Protein AF-A0A959WI72-F1 (afdb_monomer_lite)

Secondary structure (DSSP, 8-state):
-HHHHHHHHHHHH-S-------GGGGS----HHHHHHH-EEEETT-B--HHHHHHHHHHTTPEE-SS---TTEEEEETTEEEEE-TT-SSEEEEEEETTEEEEEEEE-TTT--EEEE-SEEEE--S-S----GGGHHHHHHHHHHHHHHHHHHHHHTT-HHHHHHHHH-

Structure (mmCIF, N/CA/C/O backbone):
data_AF-A0A959WI72-F1
#
_entry.id   AF-A0A959WI72-F1
#
loop_
_atom_site.group_PDB
_atom_site.id
_atom_site.type_symbol
_atom_site.label_atom_id
_atom_site.label_alt_id
_atom_site.label_comp_id
_atom_site.label_asym_id
_atom_site.label_entity_id
_atom_site.label_seq_id
_atom_site.pdbx_PDB_ins_code
_atom_site.Cartn_x
_atom_site.Cartn_y
_atom_site.Cartn_z
_atom_site.occupancy
_atom_site.B_iso_or_equiv
_atom_site.auth_seq_id
_atom_site.auth_comp_id
_atom_site.auth_asym_id
_atom_site.auth_atom_id
_atom_site.pdbx_PDB_model_num
ATOM 1 N N . ASP A 1 1 ? -1.764 -10.131 6.347 1.00 75.44 1 ASP A N 1
ATOM 2 C CA . ASP A 1 1 ? -2.648 -9.363 5.434 1.00 75.44 1 ASP A CA 1
ATOM 3 C C . ASP A 1 1 ? -2.354 -9.402 3.939 1.00 75.44 1 ASP A C 1
ATOM 5 O O . ASP A 1 1 ? -3.241 -9.022 3.185 1.00 75.44 1 ASP A O 1
ATOM 9 N N . ARG A 1 2 ? -1.203 -9.896 3.453 1.00 88.56 2 ARG A N 1
ATOM 10 C CA . ARG A 1 2 ? -0.898 -9.929 2.003 1.00 88.56 2 ARG A CA 1
ATOM 11 C C . ARG A 1 2 ? -2.062 -10.399 1.118 1.00 88.56 2 ARG A C 1
ATOM 13 O O . ARG A 1 2 ? -2.427 -9.699 0.182 1.00 88.56 2 ARG A O 1
ATOM 20 N N . LEU A 1 3 ? -2.655 -11.556 1.430 1.00 90.56 3 LEU A N 1
ATOM 21 C CA . LEU A 1 3 ? -3.763 -12.120 0.647 1.00 90.56 3 LEU A CA 1
ATOM 22 C C . LEU A 1 3 ? -5.018 -11.231 0.668 1.00 90.56 3 LEU A C 1
ATOM 24 O O . LEU A 1 3 ? -5.752 -11.199 -0.312 1.00 90.56 3 LEU A O 1
ATOM 28 N N . ARG A 1 4 ? -5.241 -10.456 1.740 1.00 90.75 4 ARG A N 1
ATOM 29 C CA . ARG A 1 4 ? -6.338 -9.477 1.810 1.00 90.75 4 ARG A CA 1
ATOM 30 C C . ARG A 1 4 ? -6.076 -8.287 0.890 1.00 90.75 4 ARG A C 1
ATOM 32 O O . ARG A 1 4 ? -6.983 -7.884 0.173 1.00 90.75 4 ARG A O 1
ATOM 39 N N . HIS A 1 5 ? -4.847 -7.761 0.865 1.00 89.81 5 HIS A N 1
ATOM 40 C CA . HIS A 1 5 ? -4.475 -6.712 -0.093 1.00 89.81 5 HIS A CA 1
ATOM 41 C C . HIS A 1 5 ? -4.552 -7.214 -1.537 1.00 89.81 5 HIS A C 1
ATOM 43 O O . HIS A 1 5 ? -5.043 -6.500 -2.405 1.00 89.81 5 HIS A O 1
ATOM 49 N N . ALA A 1 6 ? -4.125 -8.454 -1.794 1.00 90.62 6 ALA A N 1
ATOM 50 C CA . ALA A 1 6 ? -4.224 -9.069 -3.115 1.00 90.62 6 ALA A CA 1
ATOM 51 C C . ALA A 1 6 ? -5.679 -9.224 -3.568 1.00 90.62 6 ALA A C 1
ATOM 53 O O . ALA A 1 6 ? -5.992 -8.919 -4.717 1.00 90.62 6 ALA A O 1
ATOM 54 N N . ALA A 1 7 ? -6.576 -9.631 -2.667 1.00 92.50 7 ALA A N 1
ATOM 55 C CA . ALA A 1 7 ? -8.002 -9.740 -2.952 1.00 92.50 7 ALA A CA 1
ATOM 56 C C . ALA A 1 7 ? -8.614 -8.384 -3.348 1.00 92.50 7 ALA A C 1
ATOM 58 O O . ALA A 1 7 ? -9.264 -8.288 -4.388 1.00 92.50 7 ALA A O 1
ATOM 59 N N . THR A 1 8 ? -8.360 -7.321 -2.574 1.00 91.50 8 THR A N 1
ATOM 60 C CA . THR A 1 8 ? -8.893 -5.980 -2.876 1.00 91.50 8 THR A CA 1
ATOM 61 C C . THR A 1 8 ? -8.280 -5.371 -4.134 1.00 91.50 8 THR A C 1
ATOM 63 O O . THR A 1 8 ? -9.008 -4.820 -4.954 1.00 91.50 8 THR A O 1
ATOM 66 N N . ALA A 1 9 ? -6.965 -5.508 -4.326 1.00 89.00 9 ALA A N 1
ATOM 67 C CA . ALA A 1 9 ? -6.284 -5.030 -5.528 1.00 89.00 9 ALA A CA 1
ATOM 68 C C . ALA A 1 9 ? -6.797 -5.744 -6.789 1.00 89.00 9 ALA A C 1
ATOM 70 O O . ALA A 1 9 ? -7.043 -5.099 -7.805 1.00 89.00 9 ALA A O 1
ATOM 71 N N . SER A 1 10 ? -7.021 -7.062 -6.713 1.00 91.44 10 SER A N 1
ATOM 72 C CA . SER A 1 10 ? -7.525 -7.849 -7.844 1.00 91.44 10 SER A CA 1
ATOM 73 C C . SER A 1 10 ? -8.934 -7.422 -8.249 1.00 91.44 10 SER A C 1
ATOM 75 O O . SER A 1 10 ? -9.172 -7.215 -9.435 1.00 91.44 10 SER A O 1
ATOM 77 N N . LEU A 1 11 ? -9.846 -7.234 -7.285 1.00 91.62 11 LEU A N 1
ATOM 78 C CA . LEU A 1 11 ? -11.222 -6.785 -7.553 1.00 91.62 11 LEU A CA 1
ATOM 79 C C . LEU A 1 11 ? -11.291 -5.443 -8.288 1.00 91.62 11 LEU A C 1
ATOM 81 O O . LEU A 1 11 ? -12.204 -5.226 -9.080 1.00 91.62 11 LEU A O 1
ATOM 85 N N . LEU A 1 12 ? -10.356 -4.535 -8.001 1.00 88.31 12 LEU A N 1
ATOM 86 C CA . LEU A 1 12 ? -10.312 -3.215 -8.631 1.00 88.31 12 LEU A CA 1
ATOM 87 C C . LEU A 1 12 ? -9.588 -3.232 -9.979 1.00 88.31 12 LEU A C 1
ATOM 89 O O . LEU A 1 12 ? -9.875 -2.399 -10.835 1.00 88.31 12 LEU A O 1
ATOM 93 N N . ALA A 1 13 ? -8.663 -4.171 -10.179 1.00 86.88 13 ALA A N 1
ATOM 94 C CA . ALA A 1 13 ? -7.886 -4.280 -11.407 1.00 86.88 13 ALA A CA 1
ATOM 95 C C . ALA A 1 13 ? -8.611 -5.050 -12.526 1.00 86.88 13 ALA A C 1
ATOM 97 O O . ALA A 1 13 ? -8.399 -4.748 -13.700 1.00 86.88 13 ALA A O 1
ATOM 98 N N . ARG A 1 14 ? -9.443 -6.052 -12.201 1.00 90.88 14 ARG A N 1
ATOM 99 C CA . ARG A 1 14 ? -10.082 -6.938 -13.194 1.00 90.88 14 ARG A CA 1
ATOM 100 C C . ARG A 1 14 ? -11.434 -7.480 -12.721 1.00 90.88 14 ARG A C 1
ATOM 102 O O . ARG A 1 14 ? -11.731 -7.489 -11.533 1.00 90.88 14 ARG A O 1
ATOM 109 N N . ARG A 1 15 ? -12.264 -7.945 -13.663 1.00 93.00 15 ARG A N 1
ATOM 110 C CA . ARG A 1 15 ? -13.633 -8.433 -13.378 1.00 93.00 15 ARG A CA 1
ATOM 111 C C . ARG A 1 15 ? -13.718 -9.925 -13.060 1.00 93.00 15 ARG A C 1
ATOM 113 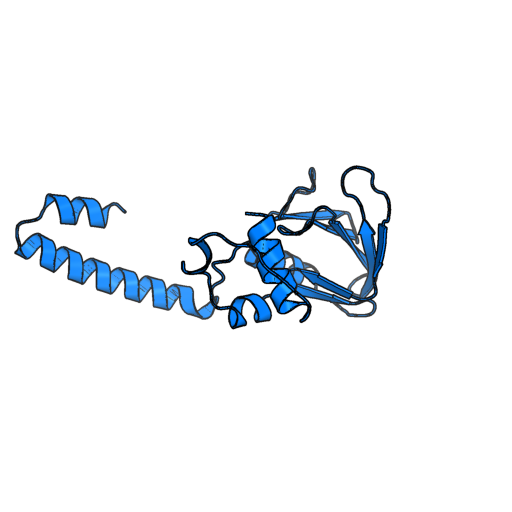O O . ARG A 1 15 ? -14.661 -10.365 -12.416 1.00 93.00 15 ARG A O 1
ATOM 120 N N . ASP A 1 16 ? -12.763 -10.707 -13.525 1.00 95.75 16 ASP A N 1
ATOM 121 C CA . ASP A 1 16 ? -12.698 -12.158 -13.390 1.00 95.75 16 ASP A CA 1
ATOM 122 C C . ASP A 1 16 ? -11.959 -12.561 -12.107 1.00 95.75 16 ASP A C 1
ATOM 124 O O . ASP A 1 16 ? -10.862 -13.115 -12.126 1.00 95.75 16 ASP A O 1
ATOM 128 N N . VAL A 1 17 ? -12.579 -12.242 -10.967 1.00 96.44 17 VAL A N 1
ATOM 129 C CA . VAL A 1 17 ? -12.034 -12.479 -9.624 1.00 96.44 17 VAL A CA 1
ATOM 130 C C . VAL A 1 17 ? -13.029 -13.276 -8.790 1.00 96.44 17 VAL A C 1
ATOM 132 O O . VAL A 1 17 ? -14.196 -12.908 -8.676 1.00 96.44 17 VAL A O 1
ATOM 135 N N . ILE A 1 18 ? -12.547 -14.344 -8.153 1.00 96.06 18 ILE A N 1
ATOM 136 C CA . ILE A 1 18 ? -13.283 -15.102 -7.137 1.00 96.06 18 ILE A CA 1
ATOM 137 C C . ILE A 1 18 ? -12.502 -14.996 -5.828 1.00 96.06 18 ILE A C 1
ATOM 139 O O . ILE A 1 18 ? -11.312 -15.306 -5.788 1.00 96.06 18 ILE A O 1
ATOM 143 N N . ILE A 1 19 ? -13.166 -14.570 -4.752 1.00 94.88 19 ILE A N 1
ATOM 144 C CA . ILE A 1 19 ? -12.571 -14.485 -3.414 1.00 94.88 19 ILE A CA 1
ATOM 145 C C . ILE A 1 19 ? -13.216 -15.532 -2.516 1.00 94.88 19 ILE A C 1
ATOM 147 O O . ILE A 1 19 ? -14.430 -15.539 -2.329 1.00 94.88 19 ILE A O 1
ATOM 151 N N . VAL A 1 20 ? -12.383 -16.370 -1.904 1.00 96.12 20 VAL A N 1
ATOM 152 C CA . VAL A 1 20 ? -12.782 -17.241 -0.796 1.00 96.12 20 VAL A CA 1
ATOM 153 C C . VAL A 1 20 ? -12.427 -16.527 0.503 1.00 96.12 20 VAL A C 1
ATOM 155 O O . VAL A 1 20 ? -11.257 -16.245 0.759 1.00 96.12 20 VAL A O 1
ATOM 158 N N . ALA A 1 21 ? -13.433 -16.207 1.313 1.00 94.06 21 ALA A N 1
ATOM 159 C CA . ALA A 1 21 ? -13.260 -15.476 2.562 1.00 94.06 21 ALA A CA 1
ATOM 160 C C . ALA A 1 21 ? -14.007 -16.155 3.713 1.00 94.06 21 ALA A C 1
ATO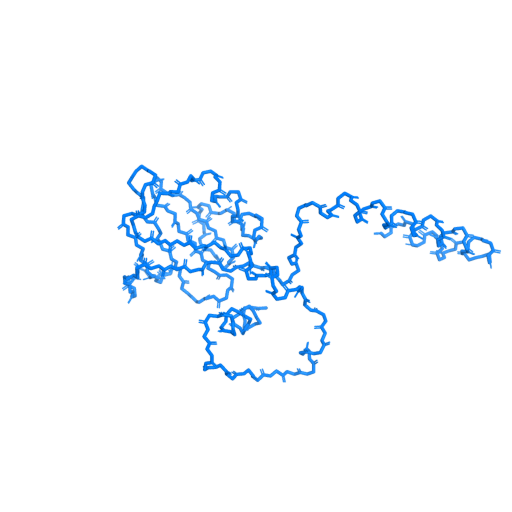M 162 O O . ALA A 1 21 ? -15.020 -16.822 3.512 1.00 94.06 21 ALA A O 1
ATOM 163 N N . SER A 1 22 ? -13.505 -15.957 4.931 1.00 94.06 22 SER A N 1
ATOM 164 C CA . SER A 1 22 ? -14.264 -16.244 6.147 1.00 94.06 22 SER A CA 1
ATOM 165 C C . SER A 1 22 ? -15.267 -15.117 6.421 1.00 94.06 22 SER A C 1
ATOM 167 O O . SER A 1 22 ? -15.333 -14.130 5.684 1.00 94.06 22 SER A O 1
ATOM 169 N N . VAL A 1 23 ? -15.984 -15.211 7.546 1.00 94.69 23 VAL A N 1
ATOM 170 C CA . VAL A 1 23 ? -16.880 -14.156 8.060 1.00 94.69 23 VAL A CA 1
ATOM 171 C C . VAL A 1 23 ? -16.183 -12.792 8.152 1.00 94.69 23 VAL A C 1
ATOM 173 O O . VAL A 1 23 ? -16.852 -11.768 8.172 1.00 94.69 23 VAL A O 1
ATOM 176 N N . SER A 1 24 ? -14.845 -12.728 8.114 1.00 88.88 24 SER A N 1
ATOM 177 C CA . SER A 1 24 ? -14.127 -11.457 8.128 1.00 88.88 24 SER A CA 1
ATOM 178 C C . SER A 1 24 ? -14.516 -10.477 7.012 1.00 88.88 24 SER A C 1
ATOM 180 O O . SER A 1 24 ? -14.226 -9.290 7.135 1.00 88.88 24 SER A O 1
ATOM 182 N N . CYS A 1 25 ? -15.131 -10.953 5.923 1.00 89.62 25 CYS A N 1
ATOM 183 C CA . CYS A 1 25 ? -15.563 -10.120 4.799 1.00 89.62 25 CYS A CA 1
ATOM 184 C C . CYS A 1 25 ? -16.706 -9.145 5.124 1.00 89.62 25 CYS A C 1
ATOM 186 O O . CYS A 1 25 ? -16.959 -8.253 4.322 1.00 89.62 25 CYS A O 1
ATOM 188 N N . ILE A 1 26 ? -17.372 -9.292 6.276 1.00 89.56 26 ILE A N 1
ATOM 189 C CA . ILE A 1 26 ? -18.426 -8.364 6.716 1.00 89.56 26 ILE A CA 1
ATOM 190 C C . ILE A 1 26 ? -17.897 -7.231 7.608 1.00 89.56 26 ILE A C 1
ATOM 192 O O . ILE A 1 26 ? -18.659 -6.333 7.957 1.00 89.56 26 ILE A O 1
ATOM 196 N N . TYR A 1 27 ? -16.620 -7.269 8.012 1.00 86.62 27 TYR A N 1
ATOM 197 C CA . TYR A 1 27 ? -16.025 -6.208 8.830 1.00 86.62 27 TYR A CA 1
ATOM 198 C C . TYR A 1 27 ? -15.524 -5.041 7.982 1.00 86.62 27 TYR A C 1
ATOM 200 O O . TYR A 1 27 ? -15.140 -5.204 6.823 1.00 86.62 27 TYR A O 1
ATOM 208 N N . GLY A 1 28 ? -15.502 -3.863 8.608 1.00 76.06 28 GLY A N 1
ATOM 209 C CA . GLY A 1 28 ? -15.146 -2.604 7.970 1.00 76.06 28 GLY A CA 1
ATOM 210 C C . GLY A 1 28 ? -13.754 -2.622 7.343 1.00 76.06 28 GLY A C 1
ATOM 211 O O . GLY A 1 28 ? -12.753 -2.893 8.003 1.00 76.06 28 GLY A O 1
ATOM 212 N N . ILE A 1 29 ? -13.716 -2.281 6.063 1.00 83.88 29 ILE A N 1
ATOM 213 C CA . ILE A 1 29 ? -12.536 -1.793 5.354 1.00 83.88 29 ILE A CA 1
ATOM 214 C C . ILE A 1 29 ? -12.836 -0.361 4.901 1.00 83.88 29 ILE A C 1
ATOM 216 O O . ILE A 1 29 ? -14.003 0.036 4.852 1.00 83.88 29 ILE A O 1
ATOM 220 N N . GLY A 1 30 ? -11.806 0.427 4.591 1.00 84.06 30 GLY A N 1
ATOM 221 C CA . GLY A 1 30 ? -11.992 1.782 4.076 1.00 84.06 30 GLY A CA 1
ATOM 222 C C . GLY A 1 30 ? -12.782 1.818 2.764 1.00 84.06 30 GLY A C 1
ATOM 223 O O . GLY A 1 30 ? -13.011 0.795 2.113 1.00 84.06 30 GLY A O 1
ATOM 224 N N . SER A 1 31 ? -13.197 3.022 2.367 1.00 87.38 31 SER A N 1
ATOM 225 C CA . SER A 1 31 ? -13.980 3.233 1.145 1.00 87.38 31 SER A CA 1
ATOM 226 C C . SER A 1 31 ? -13.257 2.670 -0.091 1.00 87.38 31 SER A C 1
ATOM 228 O O . SER A 1 31 ? -12.123 3.079 -0.365 1.00 87.38 31 SER A O 1
ATOM 230 N N . PRO A 1 32 ? -13.903 1.794 -0.889 1.00 86.94 32 PRO A N 1
ATOM 231 C CA . PRO A 1 32 ? -13.324 1.289 -2.133 1.00 86.94 32 PRO A CA 1
ATOM 232 C C . PRO A 1 32 ? -12.983 2.404 -3.125 1.00 86.94 32 PRO A C 1
ATOM 234 O O . PRO A 1 32 ? -11.961 2.330 -3.802 1.00 86.94 32 PRO A O 1
ATOM 237 N N . ALA A 1 33 ? -13.805 3.458 -3.174 1.00 87.31 33 ALA A N 1
ATOM 238 C CA . ALA A 1 33 ? -13.570 4.607 -4.043 1.00 87.31 33 ALA A CA 1
ATOM 239 C C . ALA A 1 33 ? -12.291 5.359 -3.644 1.00 87.31 33 ALA A C 1
ATOM 241 O O . ALA A 1 33 ? -11.480 5.674 -4.510 1.00 87.31 33 ALA A O 1
ATOM 242 N N . LEU A 1 34 ? -12.066 5.570 -2.341 1.00 85.69 34 LEU A N 1
ATOM 243 C CA . LEU A 1 34 ? -10.839 6.206 -1.845 1.00 85.69 34 LEU A CA 1
ATOM 244 C C . LEU A 1 34 ? -9.615 5.335 -2.097 1.00 85.69 34 LEU A C 1
ATOM 246 O O . LEU A 1 34 ? -8.598 5.818 -2.590 1.00 85.69 34 LEU A O 1
ATOM 250 N N . TYR A 1 35 ? -9.727 4.036 -1.817 1.00 88.56 35 TYR A N 1
ATOM 251 C CA . TYR A 1 35 ? -8.656 3.085 -2.094 1.00 88.56 35 TYR A CA 1
ATOM 252 C C . TYR A 1 35 ? -8.269 3.105 -3.580 1.00 88.56 35 TYR A C 1
ATOM 254 O O . TYR A 1 35 ? -7.083 3.074 -3.914 1.00 88.56 35 TYR A O 1
ATOM 262 N N . GLN A 1 36 ? -9.264 3.222 -4.467 1.00 87.44 36 GLN A N 1
ATOM 263 C CA . GLN A 1 36 ? -9.034 3.311 -5.900 1.00 87.44 36 GLN A CA 1
ATOM 264 C C . GLN A 1 36 ? -8.394 4.634 -6.326 1.00 87.44 36 GLN A C 1
ATOM 266 O O . GLN A 1 36 ? -7.440 4.629 -7.100 1.00 87.44 36 GLN A O 1
ATOM 271 N N . GLN A 1 37 ? -8.891 5.760 -5.819 1.00 87.88 37 GLN A N 1
ATOM 272 C CA . GLN A 1 37 ? -8.386 7.091 -6.162 1.00 87.88 37 GLN A CA 1
ATOM 273 C C . GLN A 1 37 ? -6.943 7.319 -5.707 1.00 87.88 37 GLN A C 1
ATOM 275 O O . GLN A 1 37 ? -6.199 8.048 -6.362 1.00 87.88 37 GLN A O 1
ATOM 280 N N . GLN A 1 38 ? -6.527 6.700 -4.601 1.00 87.94 38 GLN A N 1
ATOM 281 C CA . GLN A 1 38 ? -5.193 6.932 -4.057 1.00 87.94 38 GLN A CA 1
ATOM 282 C C . GLN A 1 38 ? -4.074 6.162 -4.765 1.00 87.94 38 GLN A C 1
ATOM 284 O O . GLN A 1 38 ? -2.908 6.517 -4.577 1.00 87.94 38 GLN A O 1
ATOM 289 N N . MET A 1 39 ? -4.380 5.167 -5.606 1.00 92.31 39 MET A N 1
ATOM 290 C CA . MET A 1 39 ? -3.349 4.372 -6.282 1.00 92.31 39 MET A CA 1
ATOM 291 C C . MET A 1 39 ? -2.321 5.245 -7.026 1.00 92.31 39 MET A C 1
ATOM 293 O O . MET A 1 39 ? -2.634 6.322 -7.550 1.00 92.31 39 MET A O 1
ATOM 297 N N . GLN A 1 40 ? -1.074 4.784 -7.093 1.00 95.62 40 GLN A N 1
ATOM 298 C CA . GLN A 1 40 ? -0.053 5.397 -7.937 1.00 95.62 40 GLN A CA 1
ATOM 299 C C . GLN A 1 40 ? 0.082 4.606 -9.235 1.00 95.62 40 GLN A C 1
ATOM 301 O O . GLN A 1 40 ? 0.568 3.479 -9.221 1.00 95.62 40 GLN A O 1
ATOM 306 N N . LEU A 1 41 ? -0.339 5.206 -10.347 1.00 95.88 41 LEU A N 1
ATOM 307 C CA . LEU A 1 41 ? -0.108 4.664 -11.681 1.00 95.88 41 LEU A CA 1
ATOM 308 C C . LEU A 1 41 ? 1.281 5.085 -12.172 1.00 95.88 41 LEU A C 1
ATOM 310 O O . LEU A 1 41 ? 1.660 6.248 -12.049 1.00 95.88 41 LEU A O 1
ATOM 314 N N . PHE A 1 42 ? 2.023 4.138 -12.725 1.00 97.62 42 PHE A N 1
ATOM 315 C CA . PHE A 1 42 ? 3.240 4.372 -13.490 1.00 97.62 42 PHE A CA 1
ATOM 316 C C . PHE A 1 42 ? 2.999 3.888 -14.910 1.00 97.62 42 PHE A C 1
ATOM 318 O O . PHE A 1 42 ? 2.444 2.803 -15.094 1.00 97.62 42 PHE A O 1
ATOM 325 N N . LYS A 1 43 ? 3.422 4.663 -15.904 1.00 98.25 43 LYS A N 1
ATOM 326 C CA . LYS A 1 43 ? 3.295 4.308 -17.314 1.00 98.25 43 LYS A CA 1
ATOM 327 C C . LYS A 1 43 ? 4.522 4.787 -18.077 1.00 98.25 43 LYS A C 1
ATOM 329 O O . LYS A 1 43 ? 4.986 5.901 -17.859 1.00 98.25 43 LYS A O 1
ATOM 334 N N . VAL A 1 44 ? 5.039 3.936 -18.955 1.00 98.31 44 VAL A N 1
ATOM 335 C CA . VAL A 1 44 ? 6.196 4.260 -19.797 1.00 98.31 44 VAL A CA 1
ATOM 336 C C . VAL A 1 44 ? 5.886 5.477 -20.682 1.00 98.31 44 VAL A C 1
ATOM 338 O O . VAL A 1 44 ? 4.789 5.579 -21.238 1.00 98.31 44 VAL A O 1
ATOM 341 N N . GLY A 1 45 ? 6.841 6.403 -20.777 1.00 97.88 45 GLY A N 1
ATOM 342 C CA . GLY A 1 45 ? 6.742 7.680 -21.491 1.00 97.88 45 GLY A CA 1
ATOM 343 C C . GLY A 1 45 ? 6.032 8.801 -20.721 1.00 97.88 45 GLY A C 1
ATOM 344 O O . GLY A 1 45 ? 5.890 9.909 -21.240 1.00 97.88 45 GLY A O 1
ATOM 345 N N . GLU A 1 46 ? 5.547 8.548 -19.500 1.00 97.62 46 GLU A N 1
ATOM 346 C CA . GLU A 1 46 ? 4.983 9.607 -18.659 1.00 97.62 46 GLU A CA 1
ATOM 347 C C . GLU A 1 46 ? 6.061 10.325 -17.847 1.00 97.62 46 GLU A C 1
ATOM 349 O O . GLU A 1 46 ? 7.034 9.728 -17.386 1.00 97.62 46 GLU A O 1
ATOM 354 N N . TRP A 1 47 ? 5.837 11.622 -17.638 1.00 97.19 47 TRP A N 1
ATOM 355 C CA . TRP A 1 47 ? 6.690 12.481 -16.828 1.00 97.19 47 TRP A CA 1
ATOM 356 C C . TRP A 1 47 ? 6.191 12.497 -15.386 1.00 97.19 47 TRP A C 1
ATOM 358 O O . TRP A 1 47 ? 5.012 12.759 -15.130 1.00 97.19 47 TRP A O 1
ATOM 368 N N . ILE A 1 48 ? 7.088 12.247 -14.438 1.00 96.00 48 ILE A N 1
ATOM 369 C CA . ILE A 1 48 ? 6.789 12.220 -13.011 1.00 96.00 48 ILE A CA 1
ATOM 370 C C . ILE A 1 48 ? 7.740 13.115 -12.221 1.00 96.00 48 ILE A C 1
ATOM 372 O O . ILE A 1 48 ? 8.940 13.157 -12.446 1.00 96.00 48 ILE A O 1
ATOM 376 N N . ASP A 1 49 ? 7.194 13.786 -11.211 1.00 96.00 49 ASP A N 1
ATOM 377 C CA . ASP A 1 49 ? 7.995 14.451 -10.185 1.00 96.00 49 ASP A CA 1
ATOM 378 C C . ASP A 1 49 ? 8.354 13.415 -9.117 1.00 96.00 49 ASP A C 1
ATOM 380 O O . ASP A 1 49 ? 7.489 12.942 -8.363 1.00 96.00 49 ASP A O 1
ATOM 384 N N . ARG A 1 50 ? 9.636 13.046 -9.070 1.00 92.50 50 ARG A N 1
ATOM 385 C CA . ARG A 1 50 ? 10.137 12.000 -8.176 1.00 92.50 50 ARG A CA 1
ATOM 386 C C . ARG A 1 50 ? 9.761 12.266 -6.721 1.00 92.50 50 ARG A C 1
ATOM 388 O O . ARG A 1 50 ? 9.234 11.378 -6.055 1.00 92.50 50 ARG A O 1
ATOM 395 N N . ASP A 1 51 ? 9.957 13.481 -6.224 1.00 93.94 51 ASP A N 1
ATOM 396 C CA . ASP A 1 51 ? 9.715 13.800 -4.815 1.00 93.94 51 ASP A CA 1
ATOM 397 C C . ASP A 1 51 ? 8.226 13.762 -4.466 1.00 93.94 51 ASP A C 1
ATOM 399 O O . ASP A 1 51 ? 7.851 13.423 -3.336 1.00 93.94 51 ASP A O 1
ATOM 403 N N . LYS A 1 52 ? 7.346 14.090 -5.419 1.00 95.56 52 LYS A N 1
ATOM 404 C CA . LYS A 1 52 ? 5.898 13.897 -5.250 1.00 95.56 52 LYS A CA 1
ATOM 405 C C . LYS A 1 52 ? 5.527 12.420 -5.207 1.00 95.56 52 LYS A C 1
ATOM 407 O O . LYS A 1 52 ? 4.708 12.043 -4.366 1.00 95.56 52 LYS A O 1
ATOM 412 N N . VAL A 1 53 ? 6.130 11.591 -6.057 1.00 96.50 53 VAL A N 1
ATOM 413 C CA . VAL A 1 53 ? 5.893 10.141 -6.063 1.00 96.50 53 VAL A CA 1
ATOM 414 C C . VAL A 1 53 ? 6.348 9.505 -4.753 1.00 96.50 53 VAL A C 1
ATOM 416 O O . VAL A 1 53 ? 5.565 8.784 -4.139 1.00 96.50 53 VAL A O 1
ATOM 419 N N . LEU A 1 54 ? 7.553 9.814 -4.266 1.00 95.88 54 LEU A N 1
ATOM 420 C CA . LEU A 1 54 ? 8.058 9.256 -3.005 1.00 95.88 54 LEU A CA 1
ATOM 421 C C . LEU A 1 54 ? 7.165 9.646 -1.819 1.00 95.88 54 LEU A C 1
ATOM 423 O O . LEU A 1 54 ? 6.788 8.789 -1.021 1.00 95.88 54 LEU A O 1
ATOM 427 N N . ARG A 1 55 ? 6.749 10.918 -1.736 1.00 94.81 55 ARG A N 1
ATOM 428 C CA . ARG A 1 55 ? 5.780 11.368 -0.722 1.00 94.81 55 ARG A CA 1
ATOM 429 C C . ARG A 1 55 ? 4.451 10.632 -0.840 1.00 94.81 55 ARG A C 1
ATOM 431 O O . ARG A 1 55 ? 3.880 10.243 0.174 1.00 94.81 55 ARG A O 1
ATOM 438 N N . LYS A 1 56 ? 3.964 10.401 -2.062 1.00 94.62 56 LYS A N 1
ATOM 439 C CA . LYS A 1 56 ? 2.733 9.637 -2.279 1.00 94.62 56 LYS A CA 1
ATOM 440 C C . LYS A 1 56 ? 2.873 8.179 -1.844 1.00 94.62 56 LYS A C 1
ATOM 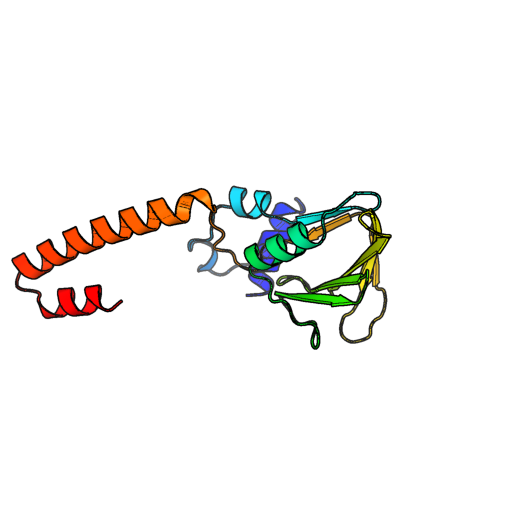442 O O . LYS A 1 56 ? 1.953 7.677 -1.215 1.00 94.62 56 LYS A O 1
ATOM 447 N N . LEU A 1 57 ? 4.002 7.520 -2.100 1.00 96.00 57 LEU A N 1
ATOM 448 C CA . LEU A 1 57 ? 4.246 6.153 -1.624 1.00 96.00 57 LEU A CA 1
ATOM 449 C C . LEU A 1 57 ? 4.227 6.070 -0.091 1.00 96.00 57 LEU A C 1
ATOM 451 O O . LEU A 1 57 ? 3.596 5.170 0.457 1.00 96.00 57 LEU A O 1
ATOM 455 N N . VAL A 1 58 ? 4.819 7.047 0.604 1.00 94.38 58 VAL A N 1
ATOM 456 C CA . VAL A 1 58 ? 4.735 7.135 2.073 1.00 94.38 58 VAL A CA 1
ATOM 457 C C . VAL A 1 58 ? 3.287 7.303 2.541 1.00 94.38 58 VAL A C 1
ATOM 459 O O . VAL A 1 58 ? 2.855 6.605 3.454 1.00 94.38 58 VAL A O 1
ATOM 462 N N . ARG A 1 59 ? 2.490 8.155 1.880 1.00 90.31 59 ARG A N 1
ATOM 463 C CA . ARG A 1 59 ? 1.047 8.286 2.181 1.00 90.31 59 ARG A CA 1
ATOM 464 C C . ARG A 1 59 ? 0.269 6.998 1.947 1.00 90.31 59 ARG A C 1
ATOM 466 O O . ARG A 1 59 ? -0.651 6.685 2.693 1.00 90.31 59 ARG A O 1
ATOM 473 N N . LEU A 1 60 ? 0.683 6.216 0.955 1.00 93.06 60 LEU A N 1
ATOM 474 C CA . LEU A 1 60 ? 0.169 4.875 0.696 1.00 93.06 60 LEU A CA 1
ATOM 475 C C . LEU A 1 60 ? 0.636 3.834 1.727 1.00 93.06 60 LEU A C 1
ATOM 477 O O . LEU A 1 60 ? 0.367 2.652 1.525 1.00 93.06 60 LEU A O 1
ATOM 481 N N . GLN A 1 61 ? 1.279 4.253 2.823 1.00 94.00 61 GLN A N 1
ATOM 482 C CA . GLN A 1 61 ? 1.821 3.416 3.896 1.00 94.00 61 GLN A CA 1
ATOM 483 C C . GLN A 1 61 ? 2.964 2.500 3.447 1.00 94.00 61 GLN A C 1
ATOM 485 O O . GLN A 1 61 ? 3.156 1.424 4.010 1.00 94.00 61 GLN A O 1
ATOM 490 N N . TYR A 1 62 ? 3.723 2.915 2.429 1.00 96.62 62 TYR A N 1
ATOM 491 C CA . TYR A 1 62 ? 4.972 2.245 2.095 1.00 96.62 62 TYR A CA 1
ATOM 492 C C . TYR A 1 62 ? 6.144 2.842 2.869 1.00 96.62 62 TYR A C 1
ATOM 494 O O . TYR A 1 62 ? 6.282 4.060 2.987 1.00 96.62 62 TYR A O 1
ATOM 502 N N . GLU A 1 63 ? 7.033 1.973 3.332 1.00 96.81 63 GLU A N 1
ATOM 503 C CA . GLU A 1 63 ? 8.260 2.369 4.015 1.00 96.81 63 GLU A CA 1
ATOM 504 C C . GLU A 1 63 ? 9.406 2.551 3.014 1.00 96.81 63 GLU A C 1
ATOM 506 O O . GLU A 1 63 ? 9.608 1.731 2.118 1.00 96.81 63 GLU A O 1
ATOM 511 N N . ARG A 1 64 ? 10.207 3.606 3.170 1.00 96.94 64 ARG A N 1
ATOM 512 C CA . ARG A 1 64 ? 11.458 3.721 2.418 1.00 96.94 64 ARG A CA 1
ATOM 513 C C . ARG A 1 64 ? 12.545 2.906 3.110 1.00 96.94 64 ARG A C 1
ATOM 515 O O . ARG A 1 64 ? 12.916 3.224 4.235 1.00 96.94 64 ARG A O 1
ATOM 522 N N . ASN A 1 65 ? 13.111 1.924 2.418 1.00 95.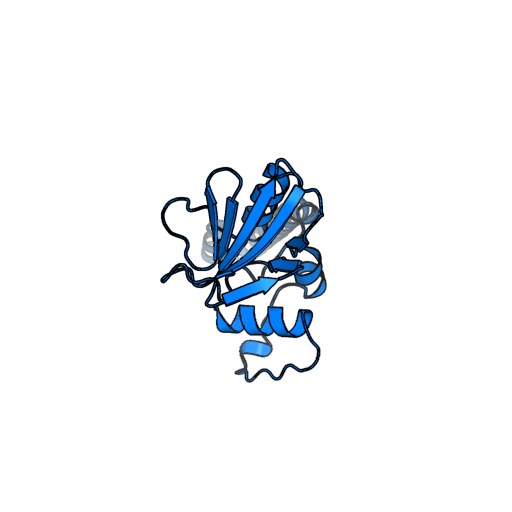50 65 ASN A N 1
ATOM 523 C CA . ASN A 1 65 ? 14.229 1.137 2.926 1.00 95.50 65 ASN A CA 1
ATOM 524 C C . ASN A 1 65 ? 15.260 0.880 1.824 1.00 95.50 65 ASN A C 1
ATOM 526 O O . ASN A 1 65 ? 15.140 -0.057 1.037 1.00 95.50 65 ASN A O 1
ATOM 530 N N . ASP A 1 66 ? 16.304 1.710 1.791 1.00 92.62 66 ASP A N 1
ATOM 531 C CA . ASP A 1 66 ? 17.307 1.669 0.723 1.00 92.62 66 ASP A CA 1
ATOM 532 C C . ASP A 1 66 ? 18.201 0.407 0.770 1.00 92.62 66 ASP A C 1
ATOM 534 O O . ASP A 1 66 ? 18.804 0.029 -0.240 1.00 92.62 66 ASP A O 1
ATOM 538 N N . THR A 1 67 ? 18.223 -0.299 1.907 1.00 89.88 67 THR A N 1
ATOM 539 C CA . THR A 1 67 ? 19.018 -1.517 2.121 1.00 89.88 67 THR A CA 1
ATOM 540 C C . THR A 1 67 ? 18.251 -2.771 1.706 1.00 89.88 67 THR A C 1
ATOM 542 O O . THR A 1 67 ? 18.728 -3.553 0.880 1.00 89.88 67 THR A O 1
ATOM 545 N N . VAL A 1 68 ? 17.049 -2.964 2.256 1.00 89.38 68 VAL A N 1
ATOM 546 C CA . VAL A 1 68 ? 16.245 -4.180 2.087 1.00 89.38 68 VAL A CA 1
ATOM 547 C C . VAL A 1 68 ? 14.918 -3.835 1.424 1.00 89.38 68 VAL A C 1
ATOM 549 O O . VAL A 1 68 ? 14.092 -3.118 1.984 1.00 89.38 68 VAL A O 1
ATOM 552 N N . LEU A 1 69 ? 14.694 -4.409 0.242 1.00 93.56 69 LEU A N 1
ATOM 553 C CA . LEU A 1 69 ? 13.414 -4.316 -0.448 1.00 93.56 69 LEU A CA 1
ATOM 554 C C . LEU A 1 69 ? 12.493 -5.432 0.061 1.00 93.56 69 LEU A C 1
ATOM 556 O O . LEU A 1 69 ? 12.605 -6.585 -0.348 1.00 93.56 69 LEU A O 1
ATOM 560 N N . SER A 1 70 ? 11.625 -5.089 1.005 1.00 93.19 70 SER A N 1
ATOM 561 C CA . SER A 1 70 ? 10.674 -5.986 1.653 1.00 93.19 70 SER A CA 1
ATOM 562 C C . SER A 1 70 ? 9.243 -5.598 1.286 1.00 93.19 70 SER A C 1
ATOM 564 O O . SER A 1 70 ? 8.974 -4.562 0.687 1.00 93.19 70 SER A O 1
ATOM 566 N N . ARG A 1 71 ? 8.286 -6.462 1.613 1.00 93.25 71 ARG A N 1
ATOM 567 C CA . ARG A 1 71 ? 6.865 -6.220 1.344 1.00 93.25 71 ARG A CA 1
ATOM 568 C C . ARG A 1 71 ? 6.397 -4.889 1.932 1.00 93.25 71 ARG A C 1
ATOM 570 O O . ARG A 1 71 ? 6.512 -4.691 3.134 1.00 93.25 71 ARG A O 1
ATOM 577 N N . GLY A 1 72 ? 5.768 -4.054 1.105 1.00 95.56 72 GLY A N 1
ATOM 578 C CA . GLY A 1 72 ? 5.294 -2.742 1.538 1.00 95.56 72 GLY A CA 1
ATOM 579 C C . GLY A 1 72 ? 6.421 -1.720 1.677 1.00 95.56 72 GLY A C 1
ATOM 580 O O . GLY A 1 72 ? 6.225 -0.707 2.338 1.00 95.56 72 GLY A O 1
ATOM 581 N N . SER A 1 73 ? 7.584 -1.960 1.066 1.00 97.06 73 SER A N 1
ATOM 582 C CA . SER A 1 73 ? 8.675 -0.993 1.030 1.00 97.06 73 SER A CA 1
ATOM 583 C C . SER A 1 73 ? 9.056 -0.592 -0.394 1.00 97.06 73 SER A C 1
ATOM 585 O O . SER A 1 73 ? 8.700 -1.246 -1.380 1.00 97.06 73 SER A O 1
ATOM 587 N N . PHE A 1 74 ? 9.762 0.526 -0.504 1.00 98.19 74 PHE A N 1
ATOM 588 C CA . PHE A 1 74 ? 10.411 0.966 -1.731 1.00 98.19 74 PHE A CA 1
ATOM 589 C C . PHE A 1 74 ? 11.832 1.446 -1.441 1.00 98.19 74 PHE A C 1
ATOM 591 O O . PHE A 1 74 ? 12.174 1.796 -0.308 1.00 98.19 74 PHE A O 1
ATOM 598 N N . ARG A 1 75 ? 12.658 1.501 -2.483 1.00 96.50 75 ARG A N 1
ATOM 599 C CA . ARG A 1 75 ? 14.006 2.071 -2.428 1.00 96.50 75 ARG A CA 1
ATOM 600 C C . ARG A 1 75 ? 14.351 2.850 -3.675 1.00 96.50 75 ARG A C 1
ATOM 602 O O . ARG A 1 75 ? 13.820 2.577 -4.750 1.00 96.50 75 ARG A O 1
ATOM 609 N N . VAL A 1 76 ? 15.289 3.778 -3.524 1.00 95.69 76 VAL A N 1
ATOM 610 C CA . VAL A 1 76 ? 15.783 4.605 -4.628 1.00 95.69 76 VAL A CA 1
ATOM 611 C C . VAL A 1 76 ? 17.276 4.374 -4.814 1.00 95.69 76 VAL A C 1
ATOM 613 O O . VAL A 1 76 ? 18.055 4.482 -3.869 1.00 95.69 76 VAL A O 1
ATOM 616 N N . LYS A 1 77 ? 17.685 4.070 -6.046 1.00 93.19 77 LYS A N 1
ATOM 617 C CA . LYS A 1 77 ? 19.086 3.904 -6.446 1.00 93.19 77 LYS A CA 1
ATOM 618 C C . LYS A 1 77 ? 19.346 4.713 -7.714 1.00 93.19 77 LYS A C 1
ATOM 620 O O . LYS A 1 77 ? 19.090 4.240 -8.815 1.00 93.19 77 LYS A O 1
ATOM 625 N N . GLY A 1 78 ? 19.840 5.940 -7.553 1.00 93.06 78 GLY A N 1
ATOM 626 C CA . GLY A 1 78 ? 20.026 6.863 -8.676 1.00 93.06 78 GLY A CA 1
ATOM 627 C C . GLY A 1 78 ? 18.689 7.195 -9.343 1.00 93.06 78 GLY A C 1
ATOM 628 O O . GLY A 1 78 ? 17.803 7.759 -8.699 1.00 93.06 78 GLY A O 1
ATOM 629 N N . GLU A 1 79 ? 18.549 6.816 -10.611 1.00 95.19 79 GLU A N 1
ATOM 630 C CA . GLU A 1 79 ? 17.336 7.011 -11.420 1.00 95.19 79 GLU A CA 1
ATOM 631 C C . GLU A 1 79 ? 16.373 5.814 -11.366 1.00 95.19 79 GLU A C 1
ATOM 633 O O . GLU A 1 79 ? 15.366 5.768 -12.065 1.00 95.19 79 GLU A O 1
ATOM 638 N N . VAL A 1 80 ? 16.662 4.835 -10.508 1.00 96.44 80 VAL A N 1
ATOM 639 C CA . VAL A 1 80 ? 15.849 3.633 -10.355 1.00 96.44 80 VAL A CA 1
ATOM 640 C C . VAL A 1 80 ? 15.033 3.707 -9.070 1.00 96.44 80 VAL A C 1
ATOM 642 O O . VAL A 1 80 ? 15.586 3.815 -7.971 1.00 96.44 80 VAL A O 1
ATOM 645 N N . LEU A 1 81 ? 13.715 3.588 -9.205 1.00 97.69 81 LEU A N 1
ATOM 646 C CA . LEU A 1 81 ? 12.774 3.401 -8.105 1.00 97.69 81 LEU A CA 1
ATOM 647 C C . LEU A 1 81 ? 12.300 1.947 -8.103 1.00 97.69 81 LEU A C 1
ATOM 649 O O . LEU A 1 81 ? 11.634 1.500 -9.032 1.00 97.69 81 LEU A O 1
ATOM 653 N N . GLU A 1 82 ? 12.618 1.202 -7.050 1.00 98.00 82 GLU A N 1
ATOM 654 C CA . GLU A 1 82 ? 12.113 -0.159 -6.867 1.00 98.00 82 GLU A CA 1
ATOM 655 C C . GLU A 1 82 ? 11.049 -0.182 -5.778 1.00 98.00 82 GLU A C 1
ATOM 657 O O . GLU A 1 82 ? 11.256 0.353 -4.690 1.00 98.00 82 GLU A O 1
ATOM 662 N N . ILE A 1 83 ? 9.918 -0.819 -6.064 1.00 98.31 83 ILE A N 1
ATOM 663 C CA . ILE A 1 83 ? 8.750 -0.870 -5.187 1.00 98.31 83 ILE A CA 1
ATOM 664 C C . ILE A 1 83 ? 8.344 -2.329 -5.025 1.00 98.31 83 ILE A C 1
ATOM 666 O O . ILE A 1 83 ? 8.146 -3.032 -6.016 1.00 98.31 83 ILE A O 1
ATOM 670 N N . MET A 1 84 ? 8.177 -2.777 -3.784 1.00 97.31 84 MET A N 1
ATOM 671 C CA . MET A 1 84 ? 7.659 -4.102 -3.463 1.00 97.31 84 MET A CA 1
ATOM 672 C C . MET A 1 84 ? 6.236 -3.973 -2.910 1.00 97.31 84 MET A C 1
ATOM 674 O O . MET A 1 84 ? 6.054 -3.637 -1.734 1.00 97.31 84 MET A O 1
ATOM 678 N N . PRO A 1 85 ? 5.202 -4.238 -3.730 1.00 96.31 85 PRO A N 1
ATOM 679 C CA . PRO A 1 85 ? 3.817 -4.072 -3.317 1.00 96.31 85 PRO A CA 1
ATOM 680 C C . PRO A 1 85 ? 3.451 -4.913 -2.092 1.00 96.31 85 PRO A C 1
ATOM 682 O O . PRO A 1 85 ? 3.890 -6.057 -1.941 1.00 96.31 85 PRO A O 1
ATOM 685 N N . SER A 1 86 ? 2.569 -4.394 -1.235 1.00 93.00 86 SER A N 1
ATOM 686 C CA . SER A 1 86 ? 2.102 -5.136 -0.051 1.00 93.00 86 SER A CA 1
ATOM 687 C C . SER A 1 86 ? 1.380 -6.448 -0.418 1.00 93.00 86 SER A C 1
ATOM 689 O O . SER A 1 86 ? 1.439 -7.432 0.327 1.00 93.00 86 SER A O 1
ATOM 691 N N . TYR A 1 87 ? 0.755 -6.485 -1.598 1.00 88.94 87 TYR A N 1
ATOM 692 C CA . TYR A 1 87 ? -0.064 -7.579 -2.126 1.00 88.94 87 TYR A CA 1
ATOM 693 C C . TYR A 1 87 ? 0.680 -8.590 -3.013 1.00 88.94 87 TYR A C 1
ATOM 695 O O . TYR A 1 87 ? 0.175 -9.696 -3.200 1.00 88.94 87 TYR A O 1
ATOM 703 N N . ALA A 1 88 ? 1.857 -8.256 -3.546 1.00 88.31 88 ALA A N 1
ATOM 704 C CA . ALA A 1 88 ? 2.551 -9.069 -4.553 1.00 88.31 88 ALA A CA 1
ATOM 705 C C . ALA A 1 88 ? 3.680 -9.927 -3.953 1.00 88.31 88 ALA A C 1
ATOM 707 O O . ALA A 1 88 ? 4.129 -9.691 -2.834 1.00 88.31 88 ALA A O 1
ATOM 708 N N . GLU A 1 89 ? 4.140 -10.954 -4.665 1.00 88.38 89 GLU A N 1
ATOM 709 C CA . GLU A 1 89 ? 5.330 -11.744 -4.272 1.00 88.38 89 GLU A CA 1
ATOM 710 C C . GLU A 1 89 ? 6.620 -11.248 -4.931 1.00 88.38 89 GLU A C 1
ATOM 712 O O . GLU A 1 89 ? 7.712 -11.612 -4.516 1.00 88.38 89 GLU A O 1
ATOM 717 N N . SER A 1 90 ? 6.469 -10.353 -5.893 1.00 93.50 90 SER A N 1
ATOM 718 C CA . SER A 1 90 ? 7.489 -9.798 -6.773 1.00 93.50 90 SER A CA 1
ATOM 719 C C . SER A 1 90 ? 7.436 -8.270 -6.747 1.00 93.50 90 SER A C 1
ATOM 721 O O . SER A 1 90 ? 6.412 -7.690 -6.371 1.00 93.50 90 SER A O 1
ATOM 723 N N . ALA A 1 91 ? 8.500 -7.623 -7.208 1.00 97.25 91 ALA A N 1
ATOM 724 C CA . ALA A 1 91 ? 8.654 -6.176 -7.181 1.00 97.25 91 ALA A CA 1
ATOM 725 C C . ALA A 1 91 ? 8.565 -5.556 -8.582 1.00 97.25 91 ALA A C 1
ATOM 727 O O . ALA A 1 91 ? 8.625 -6.242 -9.602 1.00 97.25 91 ALA A O 1
ATOM 728 N N . PHE A 1 92 ? 8.433 -4.233 -8.618 1.00 98.19 92 PHE A N 1
ATOM 729 C CA . PHE A 1 92 ? 8.498 -3.440 -9.838 1.00 98.19 92 PHE A CA 1
ATOM 730 C C . PHE A 1 92 ? 9.673 -2.474 -9.764 1.00 98.19 92 PHE A C 1
ATOM 732 O O . PHE A 1 92 ? 9.892 -1.828 -8.738 1.00 98.19 92 PHE A O 1
ATOM 739 N N . ARG A 1 93 ? 10.427 -2.380 -10.855 1.00 97.81 93 ARG A N 1
ATOM 740 C CA . ARG A 1 93 ? 11.532 -1.449 -11.052 1.00 97.81 93 ARG A CA 1
ATOM 741 C C . ARG A 1 93 ? 11.103 -0.413 -12.082 1.00 97.81 93 ARG A C 1
ATOM 743 O O . ARG A 1 93 ? 10.917 -0.755 -13.244 1.00 97.81 93 ARG A O 1
ATOM 750 N N . ILE A 1 94 ? 10.955 0.829 -11.644 1.00 98.31 94 ILE A N 1
ATOM 751 C CA . ILE A 1 94 ? 10.665 1.989 -12.484 1.00 98.31 94 ILE A CA 1
ATOM 752 C C . ILE A 1 94 ? 12.001 2.668 -12.787 1.00 98.31 94 ILE A C 1
ATOM 754 O O . ILE A 1 94 ? 12.685 3.114 -11.863 1.00 98.31 94 ILE A O 1
ATOM 758 N N . MET A 1 95 ? 12.394 2.703 -14.056 1.00 98.06 95 MET A N 1
ATOM 759 C CA . MET A 1 95 ? 13.616 3.369 -14.508 1.00 98.06 95 MET A CA 1
ATOM 760 C C . MET A 1 95 ? 13.257 4.726 -15.090 1.00 98.06 95 MET A C 1
ATOM 762 O O . MET A 1 95 ? 12.333 4.830 -15.900 1.00 98.06 95 MET A O 1
ATOM 766 N N . LEU A 1 96 ? 13.961 5.752 -14.629 1.00 97.19 96 LEU A N 1
ATOM 767 C CA . LEU A 1 96 ? 13.749 7.130 -15.035 1.00 97.19 96 LEU A CA 1
ATOM 768 C C . LEU A 1 96 ? 14.921 7.612 -15.886 1.00 97.19 96 LEU A C 1
ATOM 770 O O . LEU A 1 96 ? 16.060 7.235 -15.632 1.00 97.19 96 LEU A O 1
ATOM 774 N N . PHE A 1 97 ? 14.636 8.492 -16.837 1.00 95.88 97 PHE A N 1
ATOM 775 C CA . PHE A 1 97 ? 15.629 9.322 -17.504 1.00 95.88 97 PHE A CA 1
ATOM 776 C C . PHE A 1 97 ? 15.283 10.782 -17.209 1.00 95.88 97 PHE A C 1
ATOM 778 O O . PHE A 1 97 ? 14.347 11.351 -17.778 1.00 95.88 97 PHE A O 1
ATOM 785 N N . GLY A 1 98 ? 15.972 11.375 -16.231 1.00 93.50 98 GLY A N 1
ATOM 786 C CA . GLY A 1 98 ? 15.495 12.606 -15.602 1.00 93.50 98 GLY A CA 1
ATOM 787 C C . GLY A 1 98 ? 14.135 12.394 -14.924 1.00 93.50 98 GLY A C 1
ATOM 788 O O . GLY A 1 98 ? 14.046 11.668 -13.934 1.00 93.50 98 GLY A O 1
ATOM 789 N N . ASP A 1 99 ? 13.089 13.016 -15.472 1.00 94.69 99 ASP A N 1
ATOM 790 C CA . ASP A 1 99 ? 11.712 12.936 -14.962 1.00 94.69 99 ASP A CA 1
ATOM 791 C C . ASP A 1 99 ? 10.801 12.032 -15.820 1.00 94.69 99 ASP A C 1
ATOM 793 O O . ASP A 1 99 ? 9.634 11.847 -15.483 1.00 94.69 99 ASP A O 1
ATOM 797 N N . GLU A 1 100 ? 11.295 11.450 -16.917 1.00 97.69 100 GLU A N 1
ATOM 798 C CA . GLU A 1 100 ? 10.515 10.561 -17.790 1.00 97.69 100 GLU A CA 1
ATOM 799 C C . GLU A 1 100 ? 10.675 9.091 -17.379 1.00 97.69 100 GLU A C 1
ATOM 801 O O . GLU A 1 100 ? 11.785 8.629 -17.122 1.00 97.69 100 GLU A O 1
ATOM 806 N N . ILE A 1 101 ? 9.574 8.332 -17.336 1.00 98.38 101 ILE A N 1
ATOM 807 C CA . ILE A 1 101 ? 9.610 6.880 -17.121 1.00 98.38 101 ILE A CA 1
ATOM 808 C C . ILE A 1 101 ? 10.034 6.188 -18.420 1.00 98.38 101 ILE A C 1
ATOM 810 O O . ILE A 1 101 ? 9.223 6.025 -19.330 1.00 98.38 101 ILE A O 1
ATOM 814 N N . GLU A 1 102 ? 11.278 5.724 -18.482 1.00 98.06 102 GLU A N 1
ATOM 815 C CA . GLU A 1 102 ? 11.837 5.056 -19.662 1.00 98.06 102 GLU A CA 1
ATOM 816 C C . GLU A 1 102 ? 11.372 3.598 -19.766 1.00 98.06 102 GLU A C 1
ATOM 818 O O . GLU A 1 102 ? 11.023 3.122 -20.845 1.00 98.06 102 GLU A O 1
ATOM 823 N N . ALA A 1 103 ? 11.331 2.882 -18.640 1.00 98.06 103 ALA A N 1
ATOM 824 C CA . ALA A 1 103 ? 10.956 1.473 -18.622 1.00 98.06 103 ALA A CA 1
ATOM 825 C C . ALA A 1 103 ? 10.450 1.014 -17.249 1.00 98.06 103 ALA A C 1
ATOM 827 O O . ALA A 1 103 ? 10.791 1.573 -16.200 1.00 98.06 103 ALA A O 1
ATOM 828 N N . ILE A 1 104 ? 9.628 -0.038 -17.261 1.00 98.56 104 ILE A N 1
ATOM 829 C CA . ILE A 1 104 ? 9.070 -0.664 -16.062 1.00 98.56 104 ILE A CA 1
ATOM 830 C C . ILE A 1 104 ? 9.302 -2.172 -16.144 1.00 98.56 104 ILE A C 1
ATOM 832 O O . ILE A 1 104 ? 8.728 -2.851 -16.994 1.00 98.56 104 ILE A O 1
ATOM 836 N N . HIS A 1 105 ? 10.112 -2.706 -15.231 1.00 98.31 105 HIS A N 1
ATOM 837 C CA . HIS A 1 105 ? 10.370 -4.144 -15.142 1.00 98.31 105 HIS A CA 1
ATOM 838 C C . HIS A 1 105 ? 9.658 -4.744 -13.938 1.00 98.31 105 HIS A C 1
ATOM 840 O O . HIS A 1 105 ? 9.781 -4.260 -12.811 1.00 98.31 105 HIS A O 1
ATOM 846 N N . HIS A 1 106 ? 8.951 -5.838 -14.168 1.00 97.69 106 HIS A N 1
ATOM 847 C CA . HIS A 1 106 ? 8.475 -6.738 -13.131 1.00 97.69 106 HIS A CA 1
ATOM 848 C C . HIS A 1 106 ? 9.589 -7.744 -12.841 1.00 97.69 106 HIS A C 1
ATOM 850 O O . HIS A 1 106 ? 10.100 -8.376 -13.760 1.00 97.69 106 HIS A O 1
ATOM 856 N N . PHE A 1 107 ? 10.024 -7.861 -11.587 1.00 97.19 107 PHE A N 1
ATOM 857 C CA . PHE A 1 107 ? 11.204 -8.660 -11.249 1.00 97.19 107 PHE A CA 1
ATOM 858 C C . PHE A 1 107 ? 11.069 -9.380 -9.904 1.00 97.19 107 PHE A C 1
ATOM 860 O O . PHE A 1 107 ? 10.300 -8.972 -9.024 1.00 97.19 107 PHE A O 1
ATOM 867 N N . ASP A 1 108 ? 11.834 -10.454 -9.734 1.00 95.19 108 ASP A N 1
ATOM 868 C CA . ASP A 1 108 ? 11.964 -11.158 -8.462 1.00 95.19 108 ASP A CA 1
ATOM 869 C C . ASP A 1 108 ? 12.965 -10.409 -7.550 1.00 95.19 108 ASP A C 1
ATOM 871 O O . ASP A 1 108 ? 14.132 -10.241 -7.915 1.00 95.19 108 ASP A O 1
ATOM 875 N N . PRO A 1 109 ? 12.554 -9.935 -6.357 1.00 92.00 109 PRO A N 1
ATOM 876 C CA . PRO A 1 109 ? 13.420 -9.152 -5.475 1.00 92.00 109 PRO A CA 1
ATOM 877 C C . PRO A 1 109 ? 14.526 -9.971 -4.788 1.00 92.00 109 PRO A C 1
ATOM 879 O O . PRO A 1 109 ? 15.462 -9.372 -4.253 1.00 92.00 109 PRO A O 1
ATOM 882 N N . LEU A 1 110 ? 14.422 -11.304 -4.767 1.00 90.38 110 LEU A N 1
ATOM 883 C CA . LEU A 1 110 ? 15.404 -12.218 -4.182 1.00 90.38 110 LEU A CA 1
ATOM 884 C C . LEU A 1 110 ? 16.479 -12.603 -5.199 1.00 90.38 110 LEU A C 1
ATOM 886 O O . LEU A 1 110 ? 17.664 -12.564 -4.870 1.00 90.38 110 LEU A O 1
ATOM 890 N N . THR A 1 111 ? 16.080 -12.975 -6.418 1.00 93.31 111 THR A N 1
ATOM 891 C CA . THR A 1 111 ? 17.018 -13.426 -7.462 1.00 93.31 111 THR A CA 1
ATOM 892 C C . THR A 1 111 ? 17.510 -12.283 -8.348 1.00 93.31 111 THR A C 1
ATOM 894 O O . THR A 1 111 ? 18.600 -12.366 -8.910 1.00 93.31 111 THR A O 1
ATOM 897 N N . GLY A 1 112 ? 16.732 -11.204 -8.462 1.00 92.38 112 GLY A N 1
ATOM 898 C CA . GLY A 1 112 ? 16.977 -10.103 -9.392 1.00 92.38 112 GLY A CA 1
ATOM 899 C C . GLY A 1 112 ? 16.546 -10.393 -10.834 1.00 92.38 112 GLY A C 1
ATOM 900 O O . GLY A 1 112 ? 16.762 -9.542 -11.696 1.00 92.38 112 GLY A O 1
ATOM 901 N N . GLU A 1 113 ? 15.954 -11.560 -11.100 1.00 95.94 113 GLU A N 1
ATOM 902 C CA . GLU A 1 113 ? 15.482 -11.961 -12.427 1.00 95.94 113 GLU A CA 1
ATOM 903 C C . GLU A 1 113 ? 14.325 -11.073 -12.898 1.00 95.94 113 GLU A C 1
ATOM 905 O O . GLU A 1 113 ? 13.390 -10.803 -12.142 1.00 95.94 113 GLU A O 1
ATOM 910 N N . ILE A 1 114 ? 14.388 -10.625 -14.154 1.00 97.38 114 ILE A N 1
ATOM 911 C CA . ILE A 1 114 ? 13.293 -9.896 -14.801 1.00 97.38 114 ILE A CA 1
ATOM 912 C C . ILE A 1 114 ? 12.256 -10.924 -15.246 1.00 97.38 114 ILE A C 1
ATOM 914 O O . ILE A 1 114 ? 12.550 -11.797 -16.058 1.00 97.38 114 ILE A O 1
ATOM 918 N N . LEU A 1 115 ? 11.054 -10.809 -14.694 1.00 96.44 115 LEU A N 1
ATOM 919 C CA . LEU A 1 115 ? 9.923 -11.686 -14.975 1.00 96.44 115 LEU A CA 1
ATOM 920 C C . LEU A 1 115 ? 9.138 -11.203 -16.196 1.00 96.44 115 LEU A C 1
ATOM 922 O O . LEU A 1 115 ? 8.678 -12.024 -16.984 1.00 96.44 115 LEU A O 1
ATOM 926 N N . ASP A 1 116 ? 8.973 -9.884 -16.330 1.00 96.69 116 ASP A N 1
ATOM 927 C CA . ASP A 1 116 ? 8.239 -9.266 -17.435 1.00 96.69 116 ASP A CA 1
ATOM 928 C C . ASP A 1 116 ? 8.633 -7.789 -17.624 1.00 96.69 116 ASP A C 1
ATOM 930 O O . ASP A 1 116 ? 9.084 -7.118 -16.688 1.00 96.69 116 ASP A O 1
ATOM 934 N N . GLU A 1 117 ? 8.404 -7.266 -18.825 1.00 97.12 117 GLU A N 1
ATOM 935 C CA . GLU A 1 117 ? 8.506 -5.842 -19.149 1.00 97.12 117 GLU A CA 1
ATOM 936 C C . GLU A 1 117 ? 7.107 -5.292 -19.425 1.00 97.12 117 GLU A C 1
ATOM 938 O O . GLU A 1 117 ? 6.434 -5.676 -20.383 1.00 97.12 117 GLU A O 1
ATOM 943 N N . VAL A 1 118 ? 6.648 -4.366 -18.582 1.00 97.12 118 VAL A N 1
ATOM 944 C CA . VAL A 1 118 ? 5.260 -3.892 -18.621 1.00 97.12 118 VAL A CA 1
ATOM 945 C C . VAL A 1 118 ? 5.181 -2.435 -19.056 1.00 97.12 118 VAL A C 1
ATOM 947 O O . VAL A 1 118 ? 6.027 -1.611 -18.733 1.00 97.12 118 VAL A O 1
ATOM 950 N N . GLN A 1 119 ? 4.115 -2.081 -19.773 1.00 97.94 119 GLN A N 1
ATOM 951 C CA . GLN A 1 119 ? 3.896 -0.698 -20.220 1.00 97.94 119 GLN A CA 1
ATOM 952 C C . GLN A 1 119 ? 3.342 0.207 -19.113 1.00 97.94 119 GLN A C 1
ATOM 954 O O . GLN A 1 119 ? 3.449 1.430 -19.189 1.00 97.94 119 GLN A O 1
ATOM 959 N N . HIS A 1 120 ? 2.705 -0.381 -18.100 1.00 96.31 120 HIS A N 1
ATOM 960 C CA . HIS A 1 120 ? 2.152 0.340 -16.961 1.00 96.31 120 HIS A CA 1
ATOM 961 C C . HIS A 1 120 ? 2.000 -0.572 -15.742 1.00 96.31 120 HIS A C 1
ATOM 963 O O . HIS A 1 120 ? 1.865 -1.788 -15.875 1.00 96.31 120 HIS A O 1
ATOM 969 N N . VAL A 1 121 ? 1.974 0.027 -14.553 1.00 95.38 121 VAL A N 1
ATOM 970 C CA . VAL A 1 121 ? 1.665 -0.657 -13.294 1.00 95.38 121 VAL A CA 1
ATOM 971 C C . VAL A 1 121 ? 0.957 0.286 -12.324 1.00 95.38 121 VAL A C 1
ATOM 973 O O . VAL A 1 121 ? 1.351 1.440 -12.160 1.00 95.38 121 VAL A O 1
ATOM 976 N N . SER A 1 122 ? -0.076 -0.217 -11.648 1.00 94.50 122 SER A N 1
ATOM 977 C CA . SER A 1 122 ? -0.728 0.474 -10.532 1.00 94.50 122 SER A CA 1
ATOM 978 C C . SER A 1 122 ? -0.212 -0.060 -9.200 1.00 94.50 122 SER A C 1
ATOM 980 O O . SER A 1 122 ? -0.307 -1.258 -8.924 1.00 94.50 122 SER A O 1
ATOM 982 N N . ILE A 1 123 ? 0.289 0.839 -8.355 1.00 96.12 123 ILE A N 1
ATOM 983 C CA . ILE A 1 123 ? 0.677 0.564 -6.972 1.00 96.12 123 ILE A CA 1
ATOM 984 C C . ILE A 1 123 ? -0.467 0.968 -6.041 1.00 96.12 123 ILE A C 1
ATOM 986 O O . ILE A 1 123 ? -0.774 2.153 -5.884 1.00 96.12 123 ILE A O 1
ATOM 990 N N . TRP A 1 124 ? -1.105 -0.030 -5.430 1.00 94.94 124 TRP A N 1
ATOM 991 C CA . TRP A 1 124 ? -2.217 0.166 -4.495 1.00 94.94 124 TRP A CA 1
ATOM 992 C C . TRP A 1 124 ? -1.729 0.445 -3.061 1.00 94.94 124 TRP A C 1
ATOM 994 O O . TRP A 1 124 ? -0.628 0.004 -2.701 1.00 94.94 124 TRP A O 1
ATOM 1004 N N . PRO A 1 125 ? -2.543 1.119 -2.220 1.00 94.88 125 PRO A N 1
ATOM 1005 C CA . PRO A 1 125 ? -2.207 1.378 -0.821 1.00 94.88 125 PRO A CA 1
ATOM 1006 C C . PRO A 1 125 ? -1.846 0.110 -0.030 1.00 94.88 125 PRO A C 1
ATOM 1008 O O . PRO A 1 125 ? -2.503 -0.933 -0.148 1.00 94.88 125 PRO A O 1
ATOM 1011 N N . ALA A 1 126 ? -0.834 0.224 0.833 1.00 93.69 126 ALA A N 1
ATOM 1012 C CA . ALA A 1 126 ? -0.380 -0.825 1.744 1.00 93.69 126 ALA A CA 1
ATOM 1013 C C . ALA A 1 126 ? -1.255 -0.973 3.004 1.00 93.69 126 ALA A C 1
ATOM 1015 O O . ALA A 1 126 ? -0.993 -1.837 3.833 1.00 93.69 126 ALA A O 1
ATOM 1016 N N . THR A 1 127 ? -2.330 -0.188 3.121 1.00 90.88 127 THR A N 1
ATOM 1017 C CA . THR A 1 127 ? -3.356 -0.280 4.172 1.00 90.88 127 THR A CA 1
ATOM 1018 C C . THR A 1 127 ? -4.755 -0.284 3.558 1.00 90.88 127 THR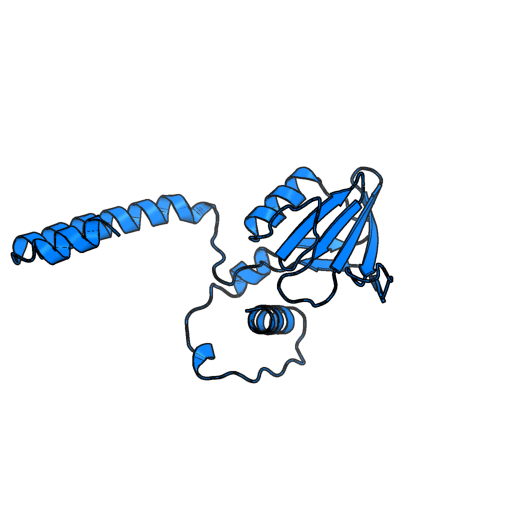 A C 1
ATOM 1020 O O . THR A 1 127 ? -4.970 0.319 2.512 1.00 90.88 127 THR A O 1
ATOM 1023 N N . HIS A 1 128 ? -5.727 -0.933 4.205 1.00 88.44 128 HIS A N 1
ATOM 1024 C CA . HIS A 1 128 ? -7.149 -0.809 3.844 1.00 88.44 128 HIS A CA 1
ATOM 1025 C C . HIS A 1 128 ? -7.832 0.399 4.494 1.00 88.44 128 HIS A C 1
ATOM 1027 O O . HIS A 1 128 ? -8.963 0.712 4.136 1.00 88.44 128 HIS A O 1
ATOM 1033 N N . TYR A 1 129 ? -7.167 1.081 5.427 1.00 84.56 129 TYR A N 1
ATOM 1034 C CA . TYR A 1 129 ? -7.699 2.239 6.151 1.00 84.56 129 TYR A CA 1
ATOM 1035 C C . TYR A 1 129 ? -7.121 3.524 5.578 1.00 84.56 129 TYR A C 1
ATOM 1037 O O . TYR A 1 129 ? -6.308 4.207 6.193 1.00 84.56 129 TYR A O 1
ATOM 1045 N N . VAL A 1 130 ? -7.502 3.787 4.337 1.00 80.38 130 VAL A N 1
ATOM 1046 C CA . VAL A 1 130 ? -7.067 4.959 3.594 1.00 80.38 130 VAL A CA 1
ATOM 1047 C C . VAL A 1 130 ? -7.993 6.131 3.912 1.00 80.3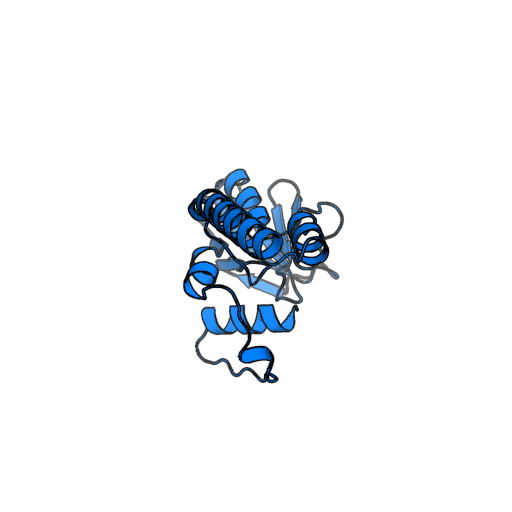8 130 VAL A C 1
ATOM 1049 O O . VAL A 1 130 ? -9.214 5.977 3.854 1.00 80.38 130 VAL A O 1
ATOM 1052 N N . THR A 1 131 ? -7.421 7.290 4.235 1.00 76.06 131 THR A N 1
ATOM 1053 C CA . THR A 1 131 ? -8.152 8.517 4.584 1.00 76.06 131 THR A CA 1
ATOM 1054 C C . THR A 1 131 ? -7.808 9.658 3.628 1.00 76.06 131 THR A C 1
ATOM 1056 O O . THR A 1 131 ? -6.737 9.676 3.018 1.00 76.06 131 THR A O 1
ATOM 1059 N N . GLU A 1 132 ? -8.723 10.617 3.481 1.00 73.88 132 GLU A N 1
ATOM 1060 C CA . GLU A 1 132 ? -8.459 11.874 2.772 1.00 73.88 132 GLU A CA 1
ATOM 1061 C C . GLU A 1 132 ? -7.649 12.819 3.674 1.00 73.88 132 GLU A C 1
ATOM 1063 O O . GLU A 1 132 ? -7.983 12.970 4.852 1.00 73.88 132 GLU A O 1
ATOM 1068 N N . GLU A 1 133 ? -6.609 13.472 3.143 1.00 66.81 133 GLU A N 1
ATOM 1069 C CA . GLU A 1 133 ? -5.788 14.431 3.909 1.00 66.81 133 GLU A CA 1
ATOM 1070 C C . GLU A 1 133 ? -6.648 15.562 4.503 1.00 66.81 133 GLU A C 1
ATOM 1072 O O . GLU A 1 133 ? -6.544 15.852 5.694 1.00 66.81 133 GLU A O 1
ATOM 1077 N N . ASP A 1 134 ? -7.603 16.085 3.729 1.00 67.50 134 ASP A N 1
ATOM 1078 C CA . ASP A 1 134 ? -8.497 17.192 4.118 1.00 67.50 134 ASP A CA 1
ATOM 1079 C C . ASP A 1 134 ? -9.548 16.814 5.187 1.00 67.50 134 ASP A C 1
ATOM 1081 O O . ASP A 1 134 ? -10.401 17.622 5.583 1.00 67.50 134 ASP A O 1
ATOM 1085 N N . SER A 1 135 ? -9.549 15.558 5.640 1.00 73.94 135 SER A N 1
ATOM 1086 C CA . SER A 1 135 ? -10.466 15.067 6.672 1.00 73.94 135 SER A CA 1
ATOM 1087 C C . SER A 1 135 ? -9.830 14.982 8.056 1.00 73.94 135 SER A C 1
ATOM 1089 O O . SER A 1 135 ? -10.567 14.947 9.039 1.00 73.94 135 SER A O 1
ATOM 1091 N N . VAL A 1 136 ? -8.496 14.974 8.170 1.00 80.94 136 VAL A N 1
ATOM 1092 C CA . VAL A 1 136 ? -7.830 14.622 9.434 1.00 80.94 136 VAL A CA 1
ATOM 1093 C C . VAL A 1 136 ? -8.109 15.653 10.525 1.00 80.94 136 VAL A C 1
ATOM 1095 O O . VAL A 1 136 ? -8.560 15.276 11.602 1.00 80.94 136 VAL A O 1
ATOM 1098 N N . GLU A 1 137 ? -7.910 16.943 10.249 1.00 85.00 137 GLU A N 1
ATOM 1099 C CA . GLU A 1 137 ? -8.120 18.005 11.246 1.00 85.00 137 GLU A CA 1
ATOM 1100 C C . GLU A 1 137 ? -9.573 18.054 11.725 1.00 85.00 137 GLU A C 1
ATOM 1102 O O . GLU A 1 137 ? -9.831 17.976 12.925 1.00 85.00 137 GLU A O 1
ATOM 1107 N N . ARG A 1 138 ? -10.529 18.052 10.787 1.00 87.38 138 ARG A N 1
ATOM 1108 C CA . ARG A 1 138 ? -11.967 18.019 11.100 1.00 87.38 138 ARG A CA 1
ATOM 1109 C C . ARG A 1 138 ? -12.355 16.788 11.918 1.00 87.38 138 ARG A C 1
ATOM 1111 O O . ARG A 1 138 ? -13.177 16.877 12.825 1.00 87.38 138 ARG A O 1
ATOM 1118 N N . THR A 1 139 ? -11.769 15.635 11.603 1.00 88.38 139 THR A N 1
ATOM 1119 C CA . THR A 1 139 ? -12.034 14.387 12.332 1.00 88.38 139 THR A CA 1
ATOM 1120 C C . THR A 1 139 ? -11.464 14.446 13.747 1.00 88.38 139 THR A C 1
ATOM 1122 O O . THR A 1 139 ? -12.130 14.023 14.685 1.00 88.38 139 THR A O 1
ATOM 1125 N N . LEU A 1 140 ? -10.265 15.009 13.928 1.00 91.06 140 LEU A N 1
ATOM 1126 C CA . LEU A 1 140 ? -9.668 15.195 15.253 1.00 91.06 140 LEU A CA 1
ATOM 1127 C C . LEU A 1 140 ? -10.496 16.142 16.125 1.00 91.06 140 LEU A C 1
ATOM 1129 O O . LEU A 1 140 ? -10.663 15.876 17.313 1.00 91.06 140 LEU A O 1
ATOM 1133 N N . GLU A 1 141 ? -11.022 17.222 15.549 1.00 93.31 141 GLU A N 1
ATOM 1134 C CA . GLU A 1 141 ? -11.932 18.131 16.251 1.00 93.31 141 GLU A CA 1
ATOM 1135 C C . GLU A 1 141 ? -13.211 17.413 16.688 1.00 93.31 141 GLU A C 1
ATOM 1137 O O . GLU A 1 141 ? -13.557 17.462 17.866 1.00 93.31 141 GLU A O 1
ATOM 1142 N N . ALA A 1 142 ? -13.856 16.671 15.783 1.00 94.44 142 ALA A N 1
ATOM 1143 C CA . ALA A 1 142 ? -15.064 15.911 16.100 1.00 94.44 142 ALA A CA 1
ATOM 1144 C C . ALA A 1 142 ? -14.831 14.872 17.212 1.00 94.44 142 ALA A C 1
ATOM 1146 O O . ALA A 1 142 ? -15.626 14.792 18.146 1.00 94.44 142 ALA A O 1
ATOM 1147 N N . ILE A 1 143 ? -13.717 14.129 17.152 1.00 95.44 143 ILE A N 1
ATOM 1148 C CA . ILE A 1 143 ? -13.342 13.146 18.181 1.00 95.44 143 ILE A CA 1
ATOM 1149 C C . ILE A 1 143 ? -13.151 13.825 19.539 1.00 95.44 143 ILE A C 1
ATOM 1151 O O . ILE A 1 143 ? -13.599 13.296 20.551 1.00 95.44 143 ILE A O 1
ATOM 1155 N N . ARG A 1 144 ? -12.499 14.995 19.583 1.00 94.75 144 ARG A N 1
ATOM 1156 C CA . ARG A 1 144 ? -12.312 15.745 20.835 1.00 94.75 144 ARG A CA 1
ATOM 1157 C C . ARG A 1 144 ? -13.642 16.208 21.414 1.00 94.75 144 ARG A C 1
ATOM 1159 O O . ARG A 1 144 ? -13.874 16.015 22.598 1.00 94.75 144 ARG A O 1
ATOM 1166 N N . THR A 1 145 ? -14.524 16.755 20.580 1.00 96.88 145 THR A N 1
ATOM 1167 C CA . THR A 1 145 ? -15.856 17.185 21.021 1.00 96.88 145 THR A CA 1
ATOM 1168 C C . THR A 1 145 ? -16.677 16.020 21.577 1.00 96.88 145 THR A C 1
ATOM 1170 O O . THR A 1 145 ? -17.286 16.156 22.635 1.00 96.88 145 THR A O 1
ATOM 1173 N N . GLU A 1 146 ? -16.675 14.867 20.903 1.00 97.38 146 GLU A N 1
ATOM 1174 C CA . GLU A 1 146 ? -17.365 13.666 21.389 1.00 97.38 146 GLU A CA 1
ATOM 1175 C C . GLU A 1 146 ? -16.746 13.142 22.693 1.00 97.38 146 GLU A C 1
ATOM 1177 O O . GLU A 1 146 ? -17.470 12.761 23.615 1.00 97.38 146 GLU A O 1
ATOM 1182 N N . LEU A 1 147 ? -15.413 13.156 22.794 1.00 97.12 147 LEU A N 1
ATOM 1183 C CA . LEU A 1 147 ? -14.695 12.757 24.000 1.00 97.12 147 LEU A CA 1
ATOM 1184 C C . LEU A 1 147 ? -15.090 13.631 25.192 1.00 97.12 147 LEU A C 1
ATOM 1186 O O . LEU A 1 147 ? -15.439 13.086 26.236 1.00 97.12 147 LEU A O 1
ATOM 1190 N N . ASP A 1 148 ? -15.073 14.955 25.035 1.00 97.06 148 ASP A N 1
ATOM 1191 C CA . ASP A 1 148 ? -15.428 15.896 26.100 1.00 97.06 148 ASP A CA 1
ATOM 1192 C C . ASP A 1 148 ? -16.870 15.662 26.575 1.00 97.06 148 ASP A C 1
ATOM 1194 O O . ASP A 1 148 ? -17.106 15.466 27.768 1.00 97.06 148 ASP A O 1
ATOM 1198 N N . GLN A 1 149 ? -17.819 15.546 25.638 1.00 97.69 149 GLN A N 1
ATOM 1199 C CA . GLN A 1 149 ? -19.218 15.249 25.952 1.00 97.69 149 GLN A CA 1
ATOM 1200 C C . GLN A 1 149 ? -19.370 13.917 26.704 1.00 97.69 149 GLN A C 1
ATOM 1202 O O . GLN A 1 149 ? -20.135 13.814 27.666 1.00 97.69 149 GLN A O 1
ATOM 1207 N N . ARG A 1 150 ? -18.643 12.879 26.276 1.00 97.50 150 ARG A N 1
ATOM 1208 C CA . ARG A 1 150 ? -18.730 11.554 26.893 1.00 97.50 150 ARG A CA 1
ATOM 1209 C C . ARG A 1 150 ? -18.105 11.520 28.285 1.00 97.50 150 ARG A C 1
ATOM 1211 O O . ARG A 1 150 ? -18.581 10.775 29.142 1.00 97.50 150 ARG A O 1
ATOM 1218 N N . LEU A 1 151 ? -17.043 12.288 28.510 1.00 97.50 151 LEU A N 1
ATOM 1219 C CA . LEU A 1 151 ? -16.419 12.417 29.823 1.00 97.50 151 LEU A CA 1
ATOM 1220 C C . LEU A 1 151 ? -17.361 13.113 30.809 1.00 97.50 151 LEU A C 1
ATOM 1222 O O . LEU A 1 151 ? -17.554 12.581 31.899 1.00 97.50 151 LEU A O 1
ATOM 1226 N N . GLU A 1 152 ? -18.006 14.212 30.405 1.00 97.31 152 GLU A N 1
ATOM 1227 C CA . GLU A 1 152 ? -19.005 14.902 31.235 1.00 97.31 152 GLU A CA 1
ATOM 1228 C C . GLU A 1 152 ? -20.168 13.975 31.622 1.00 97.31 152 GLU A C 1
ATOM 1230 O O . GLU A 1 152 ? -20.574 13.931 32.784 1.00 97.31 152 GLU A O 1
ATOM 1235 N N . GLU A 1 153 ? -20.676 13.180 30.673 1.00 98.00 153 GLU A N 1
ATOM 1236 C CA . GLU A 1 153 ? -21.733 12.199 30.939 1.00 98.00 153 GLU A CA 1
ATOM 1237 C C . GLU A 1 153 ? -21.287 11.167 31.989 1.00 98.00 153 GLU A C 1
ATOM 1239 O O . GLU A 1 153 ? -21.984 10.949 32.980 1.00 98.00 153 GLU A O 1
ATOM 1244 N N . LEU A 1 154 ? -20.101 10.571 31.821 1.00 97.81 154 LEU A N 1
ATOM 1245 C CA . LEU A 1 154 ? -19.575 9.558 32.743 1.00 97.81 154 LEU A CA 1
ATOM 1246 C C . LEU A 1 154 ? -19.317 10.118 34.148 1.00 97.81 154 LEU A C 1
ATOM 1248 O O . LEU A 1 154 ? -19.661 9.463 35.133 1.00 97.81 154 LEU A O 1
ATOM 1252 N N . GLU A 1 155 ? -18.745 11.316 34.252 1.00 96.31 155 GLU A N 1
ATOM 1253 C CA . GLU A 1 155 ? -18.513 11.997 35.531 1.00 96.31 155 GLU A CA 1
ATOM 1254 C C . GLU A 1 155 ? -19.849 12.328 36.221 1.00 96.31 155 GLU A C 1
ATOM 1256 O O . GLU A 1 155 ? -20.010 12.070 37.415 1.00 96.31 155 GLU A O 1
ATOM 1261 N N . SER A 1 156 ? -20.865 12.773 35.467 1.00 97.38 156 SER A N 1
ATOM 1262 C CA . SER A 1 156 ? -22.205 13.045 36.013 1.00 97.38 156 SER A CA 1
ATOM 1263 C C . SER A 1 156 ? -22.918 11.797 36.559 1.00 97.38 156 SER A C 1
ATOM 1265 O O . SER A 1 156 ? -23.713 11.889 37.495 1.00 97.38 156 SER A O 1
ATOM 1267 N N . GLU A 1 157 ? -22.596 10.615 36.024 1.00 97.75 157 GLU A N 1
ATOM 1268 C CA . GLU A 1 157 ? -23.085 9.315 36.498 1.00 97.75 157 GLU A CA 1
ATOM 1269 C C . GLU A 1 157 ? -22.240 8.730 37.651 1.00 97.75 157 GLU A C 1
ATOM 1271 O O . GLU A 1 157 ? -22.523 7.627 38.127 1.00 97.75 157 GLU A O 1
ATOM 1276 N N . GLY A 1 158 ? -21.193 9.434 38.099 1.00 97.06 158 GLY A N 1
ATOM 1277 C CA . GLY A 1 158 ? -20.255 8.969 39.126 1.00 97.06 158 GLY A CA 1
ATOM 1278 C C . GLY A 1 158 ? -19.279 7.885 38.646 1.00 97.06 158 GLY A C 1
ATOM 1279 O O . GLY A 1 158 ? -18.662 7.201 39.465 1.00 97.06 158 GLY A O 1
ATOM 1280 N N . LYS A 1 159 ? -19.124 7.705 37.328 1.00 97.56 159 LYS A N 1
ATOM 1281 C CA . LYS A 1 159 ? -18.243 6.712 36.685 1.00 97.56 159 LYS A CA 1
ATOM 1282 C C . LYS A 1 159 ? -16.833 7.266 36.445 1.00 97.56 159 LYS A C 1
ATOM 1284 O O . LYS A 1 159 ? -16.299 7.236 35.335 1.00 97.56 159 LYS A O 1
ATOM 1289 N N . GLU A 1 160 ? -16.213 7.760 37.514 1.00 95.31 160 GLU A N 1
ATOM 1290 C CA . GLU A 1 160 ? -14.883 8.397 37.508 1.00 95.31 160 GLU A CA 1
ATOM 1291 C C . GLU A 1 160 ? -13.781 7.491 36.929 1.00 95.31 160 GLU A C 1
ATOM 1293 O O . GLU A 1 160 ? -12.868 7.944 36.236 1.00 95.31 160 GLU A O 1
ATOM 1298 N N . LEU A 1 161 ? -13.862 6.178 37.181 1.00 96.88 161 LEU A N 1
ATOM 1299 C CA . LEU A 1 161 ? -12.871 5.218 36.695 1.00 96.88 161 LEU A CA 1
ATOM 1300 C C . LEU A 1 161 ? -12.977 5.010 35.178 1.00 96.88 161 LEU A C 1
ATOM 1302 O O . LEU A 1 161 ? -11.958 4.925 34.491 1.00 96.88 161 LEU A O 1
ATOM 1306 N N . GLU A 1 162 ? -14.193 4.914 34.645 1.00 97.00 162 GLU A N 1
ATOM 1307 C CA . GLU A 1 162 ? -14.465 4.811 33.214 1.00 97.00 162 GLU A CA 1
ATOM 1308 C C . GLU A 1 162 ? -14.068 6.094 32.483 1.00 97.00 162 GLU A C 1
ATOM 1310 O O . GLU A 1 162 ? -13.408 6.005 31.445 1.00 97.00 162 GLU A O 1
ATOM 1315 N N . ALA A 1 163 ? -14.394 7.263 33.045 1.00 96.25 163 ALA A N 1
ATOM 1316 C CA . ALA A 1 163 ? -13.972 8.556 32.513 1.00 96.25 163 ALA A CA 1
ATOM 1317 C C . ALA A 1 163 ? -12.439 8.653 32.456 1.00 96.25 163 ALA A C 1
ATOM 1319 O O . ALA A 1 163 ? -11.861 8.963 31.412 1.00 96.25 163 ALA A O 1
ATOM 1320 N N . HIS A 1 164 ? -11.752 8.279 33.541 1.00 95.25 164 HIS A N 1
ATOM 1321 C CA . HIS A 1 164 ? -10.290 8.266 33.580 1.00 95.25 164 HIS A CA 1
ATOM 1322 C C . HIS A 1 164 ? -9.677 7.317 32.538 1.00 95.25 164 HIS A C 1
ATOM 1324 O O . HIS A 1 164 ? -8.712 7.680 31.864 1.00 95.25 164 HIS A O 1
ATOM 1330 N N . ARG A 1 165 ? -10.244 6.113 32.364 1.00 96.56 165 ARG A N 1
ATOM 1331 C CA . ARG A 1 165 ? -9.793 5.151 31.342 1.00 96.56 165 ARG A CA 1
ATOM 1332 C C . ARG A 1 165 ? -9.985 5.675 29.924 1.00 96.56 165 ARG A C 1
ATOM 1334 O O . ARG A 1 165 ? -9.116 5.440 29.089 1.00 96.56 165 ARG A O 1
ATOM 1341 N N . LEU A 1 166 ? -11.114 6.327 29.646 1.00 95.62 166 LEU A N 1
ATOM 1342 C CA . LEU A 1 166 ? -11.410 6.875 28.325 1.00 95.62 166 LEU A CA 1
ATOM 1343 C C . LEU A 1 166 ? -10.455 8.025 27.984 1.00 95.62 166 LEU A C 1
ATOM 1345 O O . LEU A 1 166 ? -9.927 8.053 26.884 1.00 95.62 166 LEU A O 1
ATOM 1349 N N . ARG A 1 167 ? -10.154 8.904 28.947 1.00 92.69 167 ARG A N 1
ATOM 1350 C CA . ARG A 1 167 ? -9.228 10.037 28.777 1.00 92.69 167 ARG A CA 1
ATOM 1351 C C . ARG A 1 167 ? -7.778 9.624 28.486 1.00 92.69 167 ARG A C 1
ATOM 1353 O O . ARG A 1 167 ? -7.040 10.391 27.879 1.00 92.69 167 ARG A O 1
ATOM 1360 N N . GLN A 1 168 ? -7.342 8.458 28.967 1.00 92.12 168 GLN A N 1
ATOM 1361 C CA . GLN A 1 168 ? -5.978 7.955 28.746 1.00 92.12 168 GLN A CA 1
ATOM 1362 C C . GLN A 1 168 ? -5.772 7.254 27.395 1.00 92.12 168 GLN A C 1
ATOM 1364 O O . GLN A 1 168 ? -4.622 7.014 27.025 1.00 92.12 168 GLN A O 1
ATOM 1369 N N . ARG A 1 169 ? -6.852 6.852 26.718 1.00 77.88 169 ARG A N 1
ATOM 1370 C CA . ARG A 1 169 ? -6.807 6.117 25.448 1.00 77.88 169 ARG A CA 1
ATOM 1371 C C . ARG A 1 169 ? -6.854 7.060 24.259 1.00 77.88 169 ARG A C 1
ATOM 1373 O O . ARG A 1 169 ? -6.177 6.716 23.268 1.00 77.88 169 ARG A O 1
#

pLDDT: mean 92.93, std 5.86, range [66.81, 98.56]

Foldseek 3Di:
DLQVVQQLVDVLPDPPDDDDDDVCVPDDFDDSVLQNVLKDKDFAFDFADPVVVVVSLVLLVADEDQPDADESYWYDDPQWIKHHANRDQWIKIFGDDVRGGHWIFTAHRVPRHGPDTDRMDIRTRNGRHRDDPVCPVVVVVVVVVVLVVVLVVCVVVVNPVVSVVSVVD

Radius of gyration: 20.87 Å; chains: 1; bounding box: 43×35×61 Å

Sequence (169 aa):
DRLRHAATASLLARRDVIIVASVSCIYGIGSPALYQQQMQLFKVGEWIDRDKVLRKLVRLQYERNDTVLSRGSFRVKGEVLEIMPSYAESAFRIMLFGDEIEAIHHFDPLTGEILDEVQHVSIWPATHYVTEEDSVERTLEAIRTELDQRLEELESEGKELEAHRLRQR